Protein AF-A0A6B3H174-F1 (afdb_monomer_lite)

Foldseek 3Di:
DVVCVVVVNADFWKKKKKKFAPAAPPSVVLQVQLLVLLVVLVQWDPWDDWDADPRRRMTMIMIGGPDHNVCLLVSCVSSVVSQVVSCVVCVRIDMDMDISNVVVNVVVVVVVVVVVVCCVPVVVVVVVVCCVVPHD

pLDDT: mean 88.09, std 11.24, range [50.94, 96.88]

Sequence (136 aa):
EQILQDAGLAKPAGELVMVSATAPGDWKEAAGALADAVRDTGEVRDLAAPVPSEDGRDALITFAMRGDARTAPDRVQPVLDAVAAVAKDHRDVEIHQFGEASAGKWLGDLLADDFRRAEFTAVPLALGILLVAFGA

Structure (mmCIF, N/CA/C/O backbone):
data_AF-A0A6B3H174-F1
#
_entry.id   AF-A0A6B3H174-F1
#
loop_
_atom_site.group_PDB
_atom_site.id
_atom_site.type_symbol
_atom_site.label_atom_id
_atom_site.label_alt_id
_atom_site.label_comp_id
_atom_site.label_asym_id
_atom_site.label_entity_id
_atom_site.label_seq_id
_atom_site.pdbx_PDB_ins_code
_atom_site.Cartn_x
_atom_site.Cartn_y
_atom_site.Cartn_z
_atom_site.occupancy
_atom_site.B_iso_or_equiv
_atom_site.auth_seq_id
_atom_site.auth_comp_id
_atom_site.auth_asym_id
_atom_site.auth_atom_id
_atom_site.pdbx_PDB_model_num
ATOM 1 N N . GLU A 1 1 ? 28.478 -4.468 0.987 1.00 52.41 1 GLU A N 1
ATOM 2 C CA . GLU A 1 1 ? 27.121 -5.031 1.187 1.00 52.41 1 GLU A CA 1
ATOM 3 C C . GLU A 1 1 ? 26.891 -6.400 0.537 1.00 52.41 1 GLU A C 1
ATOM 5 O O . GLU A 1 1 ? 26.018 -7.114 1.006 1.00 52.41 1 GLU A O 1
ATOM 10 N N . GLN A 1 2 ? 27.692 -6.830 -0.451 1.00 54.00 2 GLN A N 1
ATOM 11 C CA . GLN A 1 2 ? 27.588 -8.180 -1.046 1.00 54.00 2 GLN A CA 1
ATOM 12 C C . GLN A 1 2 ? 27.744 -9.335 -0.033 1.00 54.00 2 GLN A C 1
ATOM 14 O O . GLN A 1 2 ? 27.051 -10.336 -0.142 1.00 54.00 2 GLN A O 1
ATOM 19 N N . ILE A 1 3 ? 28.557 -9.165 1.017 1.00 50.94 3 ILE A N 1
ATOM 20 C CA . ILE A 1 3 ? 28.820 -10.213 2.025 1.00 50.94 3 ILE A CA 1
ATOM 21 C C . ILE A 1 3 ? 27.567 -10.579 2.855 1.00 50.94 3 ILE A C 1
ATOM 23 O O . ILE A 1 3 ? 27.452 -11.710 3.315 1.00 50.94 3 ILE A O 1
ATOM 27 N N . LEU A 1 4 ? 26.597 -9.665 3.028 1.00 53.31 4 LEU A N 1
ATOM 28 C CA . LEU A 1 4 ? 25.328 -9.991 3.704 1.00 53.31 4 LEU A CA 1
ATOM 29 C C . LEU A 1 4 ? 24.331 -10.717 2.781 1.00 53.31 4 LEU A C 1
ATOM 31 O O . LEU A 1 4 ? 23.456 -11.428 3.274 1.00 53.31 4 LEU A O 1
ATOM 35 N N . GLN A 1 5 ? 24.455 -10.547 1.461 1.00 52.91 5 GLN A N 1
ATOM 36 C CA . GLN A 1 5 ? 23.544 -11.133 0.471 1.00 52.91 5 GLN A CA 1
ATOM 37 C C . GLN A 1 5 ? 23.818 -12.628 0.283 1.00 52.91 5 GLN A C 1
ATOM 39 O O . GLN A 1 5 ? 22.880 -13.422 0.316 1.00 52.91 5 GLN A O 1
ATOM 44 N N . ASP A 1 6 ? 25.094 -13.018 0.212 1.00 54.25 6 ASP A N 1
ATOM 45 C CA . ASP A 1 6 ? 25.513 -14.424 0.083 1.00 54.25 6 ASP A CA 1
ATOM 46 C C . ASP A 1 6 ? 25.175 -15.263 1.329 1.00 54.25 6 ASP A C 1
ATOM 48 O O . ASP A 1 6 ? 25.070 -16.486 1.260 1.00 54.25 6 ASP A O 1
ATOM 52 N N . ALA A 1 7 ? 24.952 -14.603 2.470 1.00 56.94 7 ALA A N 1
ATOM 53 C CA . ALA A 1 7 ? 24.530 -15.229 3.721 1.00 56.94 7 ALA A CA 1
ATOM 54 C C . ALA A 1 7 ? 22.998 -15.353 3.869 1.00 56.94 7 ALA A C 1
ATOM 56 O O . ALA A 1 7 ? 22.528 -15.842 4.895 1.00 56.94 7 ALA A O 1
ATOM 57 N N . GLY A 1 8 ? 22.206 -14.885 2.892 1.00 52.56 8 GLY A N 1
ATOM 58 C CA . GLY A 1 8 ? 20.739 -14.856 2.985 1.00 52.56 8 GLY A CA 1
ATOM 59 C C . GLY A 1 8 ? 20.194 -13.843 4.003 1.00 52.56 8 GLY A C 1
ATOM 60 O O . GLY A 1 8 ? 19.037 -13.936 4.404 1.00 52.56 8 GLY A O 1
ATOM 61 N N . LEU A 1 9 ? 21.013 -12.872 4.427 1.00 58.78 9 LEU A N 1
ATOM 62 C CA . LEU A 1 9 ? 20.685 -11.873 5.454 1.00 58.78 9 LEU A CA 1
ATOM 63 C C . LEU A 1 9 ? 20.234 -10.528 4.862 1.00 58.78 9 LEU A C 1
ATOM 65 O O . LEU A 1 9 ? 20.201 -9.517 5.569 1.00 58.78 9 LEU A O 1
ATOM 69 N N . ALA A 1 10 ? 19.907 -10.486 3.568 1.00 66.06 10 ALA A N 1
ATOM 70 C CA . ALA A 1 10 ? 19.371 -9.284 2.942 1.00 66.06 10 ALA A CA 1
ATOM 71 C C . ALA A 1 10 ? 18.048 -8.893 3.619 1.00 66.06 10 ALA A C 1
ATOM 73 O O . ALA A 1 10 ? 17.123 -9.704 3.729 1.00 66.06 10 ALA A O 1
ATOM 74 N N . LYS A 1 11 ? 17.968 -7.645 4.094 1.00 76.12 11 LYS A N 1
ATOM 75 C CA . LYS A 1 11 ? 16.726 -7.116 4.658 1.00 76.12 11 LYS A CA 1
ATOM 76 C C . LYS A 1 11 ? 15.672 -7.067 3.544 1.00 76.12 11 LYS A C 1
ATOM 78 O O . LYS A 1 11 ? 15.995 -6.596 2.454 1.00 76.12 11 LYS A O 1
ATOM 83 N N . PRO A 1 12 ? 14.458 -7.588 3.779 1.00 84.19 12 PRO A N 1
ATOM 84 C CA . PRO A 1 12 ? 13.381 -7.492 2.801 1.00 84.19 12 PRO A CA 1
ATOM 85 C C . PRO A 1 12 ? 12.944 -6.039 2.626 1.00 84.19 12 PRO A C 1
ATOM 87 O O . PRO A 1 12 ? 13.105 -5.241 3.550 1.00 84.19 12 PRO A O 1
ATOM 90 N N . ALA A 1 13 ? 12.336 -5.734 1.479 1.00 90.06 13 ALA A N 1
ATOM 91 C CA . ALA A 1 13 ? 11.742 -4.424 1.249 1.00 90.06 13 ALA A CA 1
ATOM 92 C C . ALA A 1 13 ? 10.522 -4.244 2.160 1.00 90.06 13 ALA A C 1
ATOM 94 O O . ALA A 1 13 ? 9.571 -5.030 2.080 1.00 90.06 13 ALA A O 1
ATOM 95 N N . GLY A 1 14 ? 10.583 -3.255 3.049 1.00 92.31 14 GLY A N 1
ATOM 96 C CA . GLY A 1 14 ? 9.509 -2.952 3.992 1.00 92.31 14 GLY A CA 1
ATOM 97 C C . GLY A 1 14 ? 8.402 -2.123 3.349 1.00 92.31 14 GLY A C 1
ATOM 98 O O . GLY A 1 14 ? 8.676 -1.170 2.620 1.00 92.31 14 GLY A O 1
ATOM 99 N N . GLU A 1 15 ? 7.160 -2.466 3.666 1.00 94.94 15 GLU A N 1
ATOM 100 C CA . GLU A 1 15 ? 5.952 -1.768 3.242 1.00 94.94 15 GLU A CA 1
ATOM 101 C C . GLU A 1 15 ? 5.077 -1.457 4.459 1.00 94.94 15 GLU A C 1
ATOM 103 O O . GLU A 1 15 ? 5.059 -2.173 5.468 1.00 94.94 15 GLU A O 1
ATOM 108 N N . LEU A 1 16 ? 4.345 -0.358 4.360 1.00 95.25 16 LEU A N 1
ATOM 109 C CA . LEU A 1 16 ? 3.413 0.098 5.368 1.00 95.25 16 LEU A CA 1
ATOM 110 C C . LEU A 1 16 ? 2.175 0.685 4.699 1.00 95.25 16 LEU A C 1
ATOM 112 O O . LEU A 1 16 ? 2.263 1.429 3.724 1.00 95.25 16 LEU A O 1
ATOM 116 N N . VAL A 1 17 ? 1.013 0.332 5.229 1.00 96.00 17 VAL A N 1
ATOM 117 C CA . VAL A 1 17 ? -0.274 0.842 4.777 1.00 96.00 17 VAL A CA 1
ATOM 118 C C . VAL A 1 17 ? -0.982 1.461 5.966 1.00 96.00 17 VAL A C 1
ATOM 120 O O . VAL A 1 17 ? -1.148 0.824 7.006 1.00 96.00 17 VAL A O 1
ATOM 123 N N . MET A 1 18 ? -1.376 2.716 5.810 1.00 96.06 18 MET A N 1
ATOM 124 C CA . MET A 1 18 ? -2.171 3.445 6.784 1.00 96.06 18 MET A CA 1
ATOM 125 C C . MET A 1 18 ? -3.629 3.445 6.342 1.00 96.06 18 MET A C 1
ATOM 127 O O . MET A 1 18 ? -3.918 3.723 5.178 1.00 96.06 18 MET A O 1
ATOM 131 N N . VAL A 1 19 ? -4.520 3.121 7.274 1.00 96.88 19 VAL A N 1
ATOM 132 C CA . VAL A 1 19 ? -5.973 3.176 7.102 1.00 96.88 19 VAL A CA 1
ATOM 133 C C . VAL A 1 19 ? -6.508 4.229 8.061 1.00 96.88 19 VAL A C 1
ATOM 135 O O . VAL A 1 19 ? -6.354 4.078 9.271 1.00 96.88 19 VAL A O 1
ATOM 138 N N . SER A 1 20 ? -7.126 5.273 7.524 1.00 95.62 20 SER A N 1
ATOM 139 C CA . SER A 1 20 ? -7.622 6.431 8.265 1.00 95.62 20 SER A CA 1
ATOM 140 C C . SER A 1 20 ? -9.139 6.513 8.168 1.00 95.62 20 SER A C 1
ATOM 142 O O . SER A 1 20 ? -9.704 6.484 7.077 1.00 95.62 20 SER A O 1
ATOM 144 N N . ALA A 1 21 ? -9.810 6.621 9.311 1.00 95.44 21 ALA A N 1
ATOM 145 C CA . ALA A 1 21 ? -11.261 6.700 9.397 1.00 95.44 21 ALA A CA 1
ATOM 146 C C . ALA A 1 21 ? -11.719 7.970 10.125 1.00 95.44 21 ALA A C 1
ATOM 148 O O . ALA A 1 21 ? -10.984 8.587 10.896 1.00 95.44 21 ALA A O 1
ATOM 149 N N . THR A 1 22 ? -12.976 8.362 9.911 1.00 93.38 22 THR A N 1
ATOM 150 C CA . THR A 1 22 ? -13.529 9.557 10.571 1.00 93.38 22 THR A CA 1
ATOM 151 C C . THR A 1 22 ? -13.769 9.321 12.065 1.00 93.38 22 THR A C 1
ATOM 153 O O . THR A 1 22 ? -13.498 10.208 12.881 1.00 93.38 22 THR A O 1
ATOM 156 N N . ALA A 1 23 ? -14.267 8.136 12.434 1.00 94.06 23 ALA A N 1
ATOM 157 C CA . ALA A 1 23 ? -14.553 7.761 13.814 1.00 94.06 23 ALA A CA 1
ATOM 158 C C . ALA A 1 23 ? -13.629 6.633 14.317 1.00 94.06 23 ALA A C 1
ATOM 160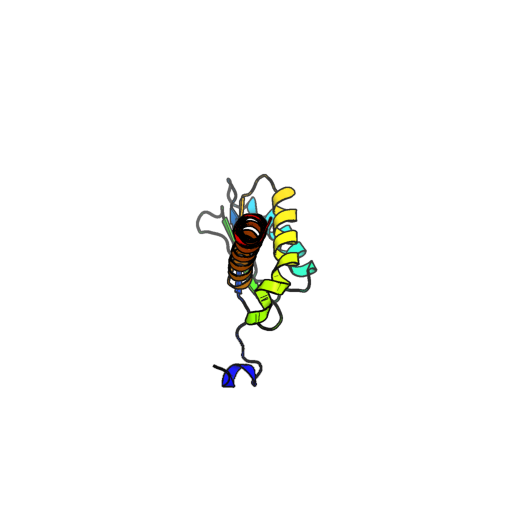 O O . ALA A 1 23 ? -13.163 5.801 13.532 1.00 94.06 23 ALA A O 1
ATOM 161 N N . PRO A 1 24 ? -13.326 6.601 15.633 1.00 95.50 24 PRO A N 1
ATOM 162 C CA . PRO A 1 24 ? -12.420 5.608 16.188 1.00 95.50 24 PRO A CA 1
ATOM 163 C C . PRO A 1 24 ? -12.907 4.172 15.978 1.00 95.50 24 PRO A C 1
ATOM 165 O O . PRO A 1 24 ? -14.005 3.808 16.393 1.00 95.50 24 PRO A O 1
ATOM 168 N N . GLY A 1 25 ? -12.044 3.331 15.411 1.00 92.56 25 GLY A N 1
ATOM 169 C CA . GLY A 1 25 ? -12.307 1.907 15.203 1.00 92.56 25 GLY A CA 1
ATOM 170 C C . GLY A 1 25 ? -13.044 1.541 13.914 1.00 92.56 25 GLY A C 1
ATOM 171 O O . GLY A 1 25 ? -13.092 0.349 13.612 1.00 92.56 25 GLY A O 1
ATOM 172 N N . ASP A 1 26 ? -13.530 2.509 13.136 1.00 94.75 26 ASP A N 1
ATOM 173 C CA . ASP A 1 26 ? -14.187 2.248 11.842 1.00 94.75 26 ASP A CA 1
ATOM 174 C C . ASP A 1 26 ? -13.200 1.689 10.797 1.00 94.75 26 ASP A C 1
ATOM 176 O O . ASP A 1 26 ? -13.577 0.948 9.897 1.00 94.75 26 ASP A O 1
ATOM 180 N N . TRP A 1 27 ? -11.895 1.914 10.985 1.00 95.81 27 TRP A N 1
ATOM 181 C CA . TRP A 1 27 ? -10.834 1.333 10.156 1.00 95.81 27 TRP A CA 1
ATOM 182 C C . TRP A 1 27 ? -10.719 -0.198 10.259 1.00 95.81 27 TRP A C 1
ATOM 184 O O . TRP A 1 27 ? -10.056 -0.809 9.425 1.00 95.81 27 TRP A O 1
ATOM 194 N N . LYS A 1 28 ? -11.300 -0.845 11.283 1.00 95.88 28 LYS A N 1
ATOM 195 C CA . LYS A 1 28 ? -11.037 -2.265 11.598 1.00 95.88 28 LYS A CA 1
ATOM 196 C C . LYS A 1 28 ? -11.459 -3.224 10.496 1.00 95.88 28 LYS A C 1
ATOM 198 O O . LYS A 1 28 ? -10.745 -4.191 10.240 1.00 95.88 28 LYS A O 1
ATOM 203 N N . GLU A 1 29 ? -12.608 -2.974 9.878 1.00 95.44 29 GLU A N 1
ATOM 204 C CA . GLU A 1 29 ? -13.118 -3.819 8.798 1.00 95.44 29 GLU A CA 1
ATOM 205 C C . GLU A 1 29 ? -12.205 -3.722 7.573 1.00 95.44 29 GLU A C 1
ATOM 207 O O . GLU A 1 29 ? -11.681 -4.738 7.114 1.00 95.44 29 GLU A O 1
ATOM 212 N N . ALA A 1 30 ? -11.912 -2.494 7.135 1.00 95.06 30 ALA A N 1
ATOM 213 C CA . ALA A 1 30 ? -11.001 -2.235 6.027 1.00 95.06 30 ALA A CA 1
ATOM 214 C C . ALA A 1 30 ? -9.587 -2.774 6.298 1.00 95.06 30 ALA A C 1
ATOM 216 O O . ALA A 1 30 ? -8.973 -3.358 5.413 1.00 95.06 30 AL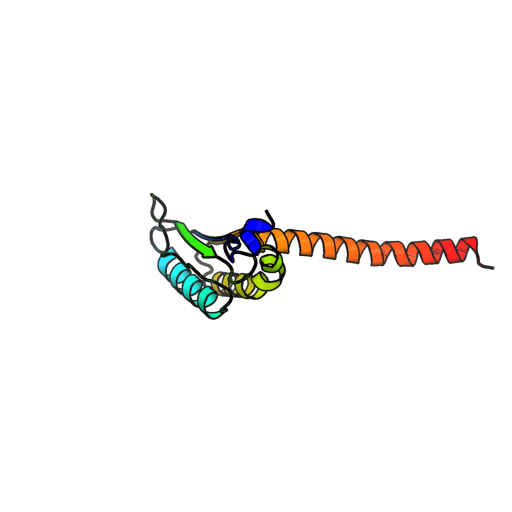A A O 1
ATOM 217 N N . ALA A 1 31 ? -9.072 -2.647 7.524 1.00 95.12 31 ALA A N 1
ATOM 218 C CA . ALA A 1 31 ? -7.772 -3.194 7.908 1.00 95.12 31 ALA A CA 1
ATOM 219 C C . ALA A 1 31 ? -7.737 -4.730 7.879 1.00 95.12 31 ALA A C 1
ATOM 221 O O . ALA A 1 31 ? -6.717 -5.308 7.505 1.00 95.12 31 ALA A O 1
ATOM 222 N N . GLY A 1 32 ? -8.836 -5.392 8.252 1.00 95.56 32 GLY A N 1
ATOM 223 C CA . GLY A 1 32 ? -8.982 -6.842 8.122 1.00 95.56 32 GLY A CA 1
ATOM 224 C C . GLY A 1 32 ? -8.981 -7.278 6.658 1.00 95.56 32 GLY A C 1
ATOM 225 O O . GLY A 1 32 ? -8.157 -8.102 6.265 1.00 95.56 32 GLY A O 1
ATOM 226 N N . ALA A 1 33 ? -9.829 -6.649 5.840 1.00 95.81 33 ALA A N 1
ATOM 227 C CA . ALA A 1 33 ? -9.903 -6.909 4.403 1.00 95.81 33 ALA A CA 1
ATOM 228 C C . ALA A 1 33 ? -8.558 -6.661 3.702 1.00 95.81 33 ALA A C 1
ATOM 230 O O . ALA A 1 33 ? -8.116 -7.468 2.887 1.00 95.81 33 ALA A O 1
ATOM 231 N N . LEU A 1 34 ? -7.867 -5.582 4.069 1.00 95.88 34 LEU A N 1
ATOM 232 C CA . LEU A 1 34 ? -6.535 -5.242 3.580 1.00 95.88 34 LEU A CA 1
ATOM 233 C C . LEU A 1 34 ? -5.498 -6.308 3.949 1.00 95.88 34 LEU A C 1
ATOM 235 O O . LEU A 1 34 ? -4.728 -6.737 3.093 1.00 95.88 34 LEU A O 1
ATOM 239 N N . ALA A 1 35 ? -5.478 -6.747 5.209 1.00 95.50 35 ALA A N 1
ATOM 240 C CA . ALA A 1 35 ? -4.554 -7.776 5.673 1.00 95.50 35 ALA A CA 1
ATOM 241 C C . ALA A 1 35 ? -4.758 -9.106 4.931 1.00 95.50 35 ALA A C 1
ATOM 243 O O . ALA A 1 35 ? -3.777 -9.770 4.588 1.00 95.50 35 ALA A O 1
ATOM 244 N N . ASP A 1 36 ? -6.008 -9.482 4.665 1.00 96.31 36 ASP A N 1
ATOM 245 C CA . ASP A 1 36 ? -6.340 -10.703 3.934 1.00 96.31 36 ASP A CA 1
ATOM 246 C C . ASP A 1 36 ? -5.993 -10.577 2.447 1.00 96.31 36 ASP A C 1
ATOM 248 O O . ASP A 1 36 ? -5.228 -11.392 1.934 1.00 96.31 36 ASP A O 1
ATOM 252 N N . ALA A 1 37 ? -6.419 -9.498 1.786 1.00 96.12 37 ALA A N 1
ATOM 253 C CA . ALA A 1 37 ? -6.139 -9.260 0.371 1.00 96.12 37 ALA A CA 1
ATOM 254 C C . ALA A 1 37 ? -4.633 -9.209 0.075 1.00 96.12 37 ALA A C 1
ATOM 256 O O . ALA A 1 37 ? -4.158 -9.806 -0.891 1.00 96.12 37 ALA A O 1
ATOM 257 N N . VAL A 1 38 ? -3.856 -8.533 0.927 1.00 95.50 38 VAL A N 1
ATOM 258 C CA . VAL A 1 38 ? -2.399 -8.449 0.779 1.00 95.50 38 VAL A CA 1
ATOM 259 C C . VAL A 1 38 ? -1.743 -9.809 1.039 1.00 95.50 38 VAL A C 1
ATOM 261 O O . VAL A 1 38 ? -0.820 -10.182 0.312 1.00 95.50 38 VAL A O 1
ATOM 264 N N . ARG A 1 39 ? -2.227 -10.593 2.011 1.00 95.00 39 ARG A N 1
ATOM 265 C CA . ARG A 1 39 ? -1.731 -11.957 2.268 1.00 95.00 39 ARG A CA 1
ATOM 266 C C . ARG A 1 39 ? -2.006 -12.896 1.091 1.00 95.00 39 ARG A C 1
ATOM 268 O O . ARG A 1 39 ? -1.122 -13.675 0.729 1.00 95.00 39 ARG A O 1
ATOM 275 N N . ASP A 1 40 ? -3.178 -12.786 0.477 1.00 96.56 40 ASP A N 1
ATOM 276 C CA . ASP A 1 40 ? -3.623 -13.636 -0.632 1.00 96.56 40 ASP A CA 1
ATOM 277 C C . ASP A 1 40 ? -2.813 -13.430 -1.918 1.00 96.56 40 ASP A C 1
ATOM 279 O O . ASP A 1 40 ? -2.749 -14.329 -2.757 1.00 96.56 40 ASP A O 1
ATOM 283 N N . THR A 1 41 ? -2.108 -12.301 -2.051 1.00 95.56 41 THR A N 1
ATOM 284 C CA . THR A 1 41 ? -1.149 -12.099 -3.152 1.00 95.56 41 THR A CA 1
ATOM 285 C C . THR A 1 41 ? 0.001 -13.107 -3.133 1.00 95.56 41 THR A C 1
ATOM 287 O O . THR A 1 41 ? 0.634 -13.334 -4.160 1.00 95.56 41 THR A O 1
ATOM 290 N N . GLY A 1 42 ? 0.319 -13.684 -1.968 1.00 95.00 42 GLY A N 1
ATOM 291 C CA . GLY A 1 42 ? 1.467 -14.572 -1.793 1.00 95.00 42 GLY A CA 1
ATOM 292 C C . GLY A 1 42 ? 2.831 -13.877 -1.883 1.00 95.00 42 GLY A C 1
ATOM 293 O O . GLY A 1 42 ? 3.849 -14.549 -1.727 1.00 95.00 42 GLY A O 1
ATOM 294 N N . GLU A 1 43 ? 2.878 -12.554 -2.077 1.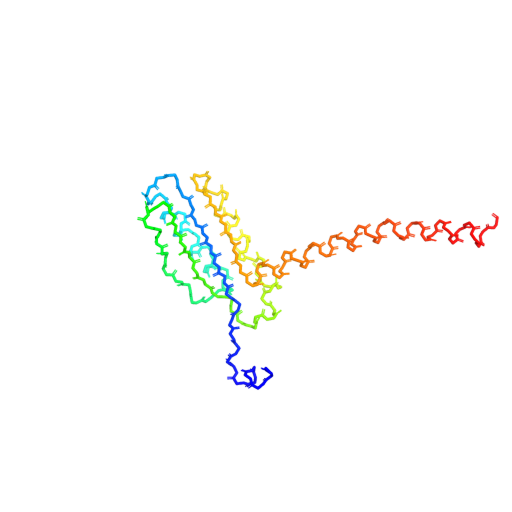00 93.50 43 GLU A N 1
ATOM 295 C CA . GLU A 1 43 ? 4.111 -11.773 -2.257 1.00 93.50 43 GLU A CA 1
ATOM 296 C C . GLU A 1 43 ? 4.644 -11.161 -0.955 1.00 93.50 43 GLU A C 1
ATOM 298 O O . GLU A 1 43 ? 5.767 -10.655 -0.925 1.00 93.50 43 GLU A O 1
ATOM 303 N N . VAL A 1 44 ? 3.890 -11.246 0.146 1.00 94.88 44 VAL A N 1
ATOM 304 C CA . VAL A 1 44 ? 4.243 -10.623 1.433 1.00 94.88 44 VAL A CA 1
ATOM 305 C C . VAL A 1 44 ? 4.641 -11.627 2.518 1.00 94.88 44 VAL A C 1
ATOM 307 O O . VAL A 1 44 ? 4.350 -12.827 2.461 1.00 94.88 44 VAL A O 1
ATOM 310 N N . ARG A 1 45 ? 5.338 -11.129 3.536 1.00 94.19 45 ARG A N 1
ATOM 311 C CA . ARG A 1 45 ? 5.691 -11.830 4.773 1.00 94.19 45 ARG A CA 1
ATOM 312 C C . ARG A 1 45 ? 5.711 -10.857 5.946 1.00 94.19 45 ARG A C 1
ATOM 314 O O . ARG A 1 45 ? 5.673 -9.647 5.747 1.00 94.19 45 ARG A O 1
ATOM 321 N N . ASP A 1 46 ? 5.798 -11.409 7.155 1.00 93.44 46 ASP A N 1
ATOM 322 C CA . ASP A 1 46 ? 5.929 -10.639 8.398 1.00 93.44 46 ASP A CA 1
ATOM 323 C C . ASP A 1 46 ? 4.829 -9.574 8.565 1.00 93.44 46 ASP A C 1
ATOM 325 O O . ASP A 1 46 ? 5.075 -8.484 9.070 1.00 93.44 46 ASP A O 1
ATOM 329 N N . LEU A 1 47 ? 3.612 -9.899 8.113 1.00 94.88 47 LEU A N 1
ATOM 330 C CA . LEU A 1 47 ? 2.444 -9.033 8.233 1.00 94.88 47 LEU A CA 1
ATOM 331 C C . LEU A 1 47 ? 2.084 -8.864 9.713 1.00 94.88 47 LEU A C 1
ATOM 333 O O . LEU A 1 47 ? 1.672 -9.822 10.375 1.00 94.88 47 LEU A O 1
ATOM 337 N N . ALA A 1 48 ? 2.261 -7.650 10.222 1.00 92.81 48 ALA A N 1
ATOM 338 C CA . ALA A 1 48 ? 1.974 -7.303 11.601 1.00 92.81 48 ALA A CA 1
ATOM 339 C C . ALA A 1 48 ? 0.476 -7.062 11.823 1.00 92.81 48 ALA A C 1
ATOM 341 O O . ALA A 1 48 ? -0.265 -6.690 10.910 1.00 92.81 48 ALA A O 1
ATOM 342 N N . ALA A 1 49 ? 0.034 -7.247 13.068 1.00 91.62 49 ALA A N 1
ATOM 343 C CA . ALA A 1 49 ? -1.299 -6.823 13.475 1.00 91.62 49 ALA A CA 1
ATOM 344 C C . ALA A 1 49 ? -1.429 -5.289 13.348 1.00 91.62 49 ALA A C 1
ATOM 346 O O . ALA A 1 49 ? -0.450 -4.590 13.626 1.00 91.62 49 ALA A O 1
ATOM 347 N N . PRO A 1 50 ? -2.612 -4.761 12.979 1.00 93.94 50 PRO A N 1
ATOM 348 C CA . PRO A 1 50 ? -2.824 -3.321 12.883 1.00 93.94 50 PRO A CA 1
ATOM 349 C C . PRO A 1 50 ? -2.509 -2.614 14.204 1.00 93.94 50 PRO A C 1
ATOM 351 O O . PRO A 1 50 ? -3.011 -3.001 15.263 1.00 93.94 50 PRO A O 1
ATOM 354 N N . VAL A 1 51 ? -1.690 -1.567 14.135 1.00 95.75 51 VAL A N 1
ATOM 355 C CA . VAL A 1 51 ? -1.337 -0.725 15.280 1.00 95.75 51 VAL A CA 1
ATOM 356 C C . VAL A 1 51 ? -2.206 0.533 15.242 1.00 95.75 51 VAL A C 1
ATOM 358 O O . VAL A 1 51 ? -2.050 1.322 14.311 1.00 95.75 51 VAL A O 1
ATOM 361 N N . PRO A 1 52 ? -3.120 0.735 16.208 1.00 96.06 52 PRO A N 1
ATOM 362 C CA . PRO A 1 52 ? -3.982 1.912 16.229 1.00 96.06 52 PRO A CA 1
ATOM 363 C C . PRO A 1 52 ? -3.213 3.185 16.599 1.00 96.06 52 PRO A C 1
ATOM 365 O O . PRO A 1 52 ? -2.266 3.139 17.389 1.00 96.06 52 PRO A O 1
ATOM 368 N N . SER A 1 53 ? -3.667 4.326 16.084 1.00 95.25 53 SER A N 1
ATOM 369 C CA . SER A 1 53 ? -3.269 5.649 16.568 1.00 95.25 53 SER A CA 1
ATOM 370 C C . SER A 1 53 ? -3.761 5.905 17.996 1.00 95.25 53 SER A C 1
ATOM 372 O O . SER A 1 53 ? -4.662 5.233 18.504 1.00 95.25 53 SER A O 1
ATOM 374 N N . GLU A 1 54 ? -3.193 6.924 18.645 1.00 94.94 54 GLU A N 1
ATOM 375 C CA . GLU A 1 54 ? -3.582 7.337 20.001 1.00 94.94 54 GLU A CA 1
ATOM 376 C C . GLU A 1 54 ? -5.061 7.750 20.094 1.00 94.94 54 GLU A C 1
ATOM 378 O O . GLU A 1 54 ? -5.730 7.454 21.082 1.00 94.94 54 GLU A O 1
ATOM 383 N N . ASP A 1 55 ? -5.593 8.383 19.048 1.00 91.88 55 ASP A N 1
ATOM 384 C CA . ASP A 1 55 ? -7.001 8.781 18.962 1.00 91.88 55 ASP A CA 1
ATOM 385 C C . ASP A 1 55 ? -7.921 7.678 18.401 1.00 91.88 55 ASP A C 1
ATOM 387 O O . ASP A 1 55 ? -9.138 7.858 18.325 1.00 91.88 55 ASP A O 1
ATOM 391 N N . GLY A 1 56 ? -7.347 6.531 18.024 1.00 95.06 56 GLY A N 1
ATOM 392 C CA . GLY A 1 56 ? -8.041 5.344 17.539 1.00 95.06 56 GLY A CA 1
ATOM 393 C C . GLY A 1 56 ? -8.675 5.472 16.155 1.00 95.06 56 GLY A C 1
ATOM 394 O O . GLY A 1 56 ? -9.391 4.550 15.754 1.00 95.06 56 GLY A O 1
ATOM 395 N N . ARG A 1 57 ? -8.454 6.581 15.441 1.00 95.25 57 ARG A N 1
ATOM 396 C CA . ARG A 1 57 ? -9.027 6.845 14.110 1.00 95.25 57 ARG A CA 1
ATOM 397 C C . ARG A 1 57 ? -8.202 6.277 12.967 1.00 95.25 57 ARG A C 1
ATOM 399 O O . ARG A 1 57 ? -8.768 5.985 11.918 1.00 95.25 57 ARG A O 1
ATOM 406 N N . ASP A 1 58 ? -6.920 6.041 13.199 1.00 95.50 58 ASP A N 1
ATOM 407 C CA . ASP A 1 58 ? -6.020 5.470 12.212 1.00 95.50 58 ASP A CA 1
ATOM 408 C C . ASP A 1 58 ? -5.501 4.112 12.677 1.00 95.50 58 ASP A C 1
ATOM 410 O O . ASP A 1 58 ? -5.402 3.827 13.876 1.00 95.50 58 ASP A O 1
ATOM 414 N N . ALA A 1 59 ? -5.111 3.286 11.717 1.00 96.56 59 ALA A N 1
ATOM 415 C CA . ALA A 1 59 ? -4.310 2.107 11.968 1.00 96.56 59 ALA A CA 1
ATOM 416 C C . ALA A 1 59 ? -3.190 1.967 10.948 1.00 96.56 59 ALA A C 1
ATOM 418 O O . ALA A 1 59 ? -3.376 2.173 9.748 1.00 96.56 59 ALA A O 1
ATOM 419 N N . LEU A 1 60 ? -2.028 1.562 11.447 1.00 96.12 60 LEU A N 1
ATOM 420 C CA . LEU A 1 60 ? -0.862 1.249 10.645 1.00 96.12 60 LEU A CA 1
ATOM 421 C C . LEU A 1 60 ? -0.701 -0.265 10.535 1.00 96.12 60 LEU A C 1
ATOM 423 O O . LEU A 1 60 ? -0.605 -0.966 11.544 1.00 96.12 60 LEU A O 1
ATOM 427 N N . ILE A 1 61 ? -0.625 -0.760 9.306 1.00 96.50 61 ILE A N 1
ATOM 428 C CA . ILE A 1 61 ? -0.311 -2.150 8.988 1.00 96.50 61 ILE A CA 1
ATOM 429 C C . ILE A 1 61 ? 1.063 -2.177 8.338 1.00 96.50 61 ILE A C 1
ATOM 431 O O . ILE A 1 61 ? 1.319 -1.429 7.399 1.00 96.50 61 ILE A O 1
ATOM 435 N N . THR A 1 62 ? 1.950 -3.039 8.822 1.00 95.69 62 THR A N 1
ATOM 436 C CA . THR A 1 62 ? 3.298 -3.194 8.269 1.00 95.69 62 THR A CA 1
ATOM 437 C C . THR A 1 62 ? 3.513 -4.618 7.788 1.00 95.69 62 THR A C 1
ATOM 439 O O . THR A 1 62 ? 3.013 -5.578 8.376 1.00 95.69 62 THR A O 1
ATOM 442 N N . PHE A 1 63 ? 4.242 -4.756 6.689 1.00 95.50 63 PHE A N 1
ATOM 443 C CA . PHE A 1 63 ? 4.639 -6.041 6.130 1.00 95.50 63 PHE A CA 1
ATOM 444 C C . PHE A 1 63 ? 5.922 -5.879 5.324 1.00 95.50 63 PHE A C 1
ATOM 446 O O . PHE A 1 63 ? 6.415 -4.774 5.108 1.00 95.50 63 PHE A O 1
ATOM 453 N N . ALA A 1 64 ? 6.489 -6.992 4.883 1.00 94.62 64 ALA A N 1
ATOM 454 C CA . ALA A 1 64 ? 7.655 -6.981 4.022 1.00 94.62 64 ALA A CA 1
ATOM 455 C C . ALA A 1 64 ? 7.394 -7.794 2.757 1.00 94.62 64 ALA A C 1
ATOM 457 O O . ALA A 1 64 ? 6.706 -8.816 2.790 1.00 94.62 64 ALA A O 1
ATOM 458 N N . MET A 1 65 ? 7.989 -7.381 1.643 1.00 94.62 65 MET A N 1
ATOM 459 C CA . MET A 1 65 ? 7.978 -8.177 0.421 1.00 94.62 65 MET A CA 1
ATOM 460 C C . MET A 1 65 ? 8.831 -9.438 0.621 1.00 94.62 65 MET A C 1
ATOM 462 O O . MET A 1 65 ? 9.931 -9.408 1.187 1.00 94.62 65 MET A O 1
ATOM 466 N N . ARG A 1 66 ? 8.336 -10.583 0.154 1.00 92.00 66 ARG A N 1
ATOM 467 C CA . ARG A 1 66 ? 9.123 -11.822 0.056 1.00 92.00 66 ARG A CA 1
ATOM 468 C C . ARG A 1 66 ? 10.255 -11.618 -0.944 1.00 92.00 66 ARG A C 1
ATOM 470 O O . ARG A 1 66 ? 10.127 -10.781 -1.824 1.00 92.00 66 ARG A O 1
ATOM 477 N N . GLY A 1 67 ? 11.322 -12.411 -0.875 1.00 89.25 67 GLY A N 1
ATOM 478 C CA . GLY A 1 67 ? 12.415 -12.369 -1.859 1.00 89.25 67 GLY A CA 1
ATOM 479 C C . GLY A 1 67 ? 13.383 -11.190 -1.691 1.00 89.25 67 GLY A C 1
ATOM 480 O O . GLY A 1 67 ? 13.445 -10.570 -0.630 1.00 89.25 67 GLY A O 1
ATOM 481 N N . ASP A 1 68 ? 14.175 -10.919 -2.733 1.00 87.38 68 ASP A N 1
ATOM 482 C CA . ASP A 1 68 ? 15.208 -9.873 -2.729 1.00 87.38 68 ASP A CA 1
ATOM 483 C C . ASP A 1 68 ? 14.581 -8.476 -2.848 1.00 87.38 68 ASP A C 1
ATOM 485 O O . ASP A 1 68 ? 13.793 -8.222 -3.767 1.00 87.38 68 ASP A O 1
ATOM 489 N N . ALA A 1 69 ? 14.974 -7.568 -1.950 1.00 85.69 69 ALA A N 1
ATOM 490 C CA . ALA A 1 69 ? 14.504 -6.187 -1.905 1.00 85.69 69 ALA A CA 1
ATOM 491 C C . ALA A 1 69 ? 14.749 -5.411 -3.212 1.00 85.69 69 ALA A C 1
ATOM 493 O O . ALA A 1 69 ? 13.915 -4.603 -3.606 1.00 85.69 69 ALA A O 1
ATOM 494 N N . ARG A 1 70 ? 15.834 -5.698 -3.942 1.00 84.62 70 ARG A N 1
ATOM 495 C CA . ARG A 1 70 ? 16.162 -5.026 -5.214 1.00 84.62 70 ARG A CA 1
ATOM 496 C C . ARG A 1 70 ? 15.162 -5.324 -6.326 1.00 84.62 70 ARG A C 1
ATOM 498 O O . ARG A 1 70 ? 14.996 -4.511 -7.221 1.00 84.62 70 ARG A O 1
ATOM 505 N N . THR A 1 71 ? 14.517 -6.486 -6.257 1.00 88.25 71 THR A N 1
ATOM 506 C CA . THR A 1 71 ? 13.486 -6.932 -7.216 1.00 88.25 71 THR A CA 1
ATOM 507 C C . THR A 1 71 ? 12.072 -6.718 -6.685 1.00 88.25 71 THR A C 1
ATOM 509 O O . THR A 1 71 ? 11.097 -7.128 -7.308 1.00 88.25 71 THR A O 1
ATOM 512 N N . ALA A 1 72 ? 11.935 -6.146 -5.487 1.00 90.69 72 ALA A N 1
ATOM 513 C CA . ALA A 1 72 ? 10.634 -5.911 -4.886 1.00 90.69 72 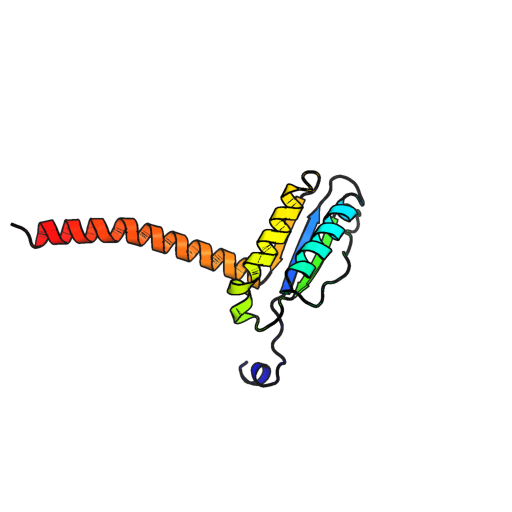ALA A CA 1
ATOM 514 C C . ALA A 1 72 ? 9.775 -4.916 -5.694 1.00 90.69 72 ALA A C 1
ATOM 516 O O . ALA A 1 72 ? 8.589 -5.209 -5.850 1.00 90.69 72 ALA A O 1
ATOM 517 N N . PRO A 1 73 ? 10.320 -3.823 -6.278 1.00 90.75 73 PRO A N 1
ATOM 518 C CA . PRO A 1 73 ? 9.549 -2.935 -7.156 1.00 90.75 73 PRO A CA 1
ATOM 519 C C . PRO A 1 73 ? 8.872 -3.647 -8.335 1.00 90.75 73 PRO A C 1
ATOM 521 O O . PRO A 1 73 ? 7.749 -3.308 -8.696 1.00 90.75 73 PRO A O 1
ATOM 524 N N . ASP A 1 74 ? 9.504 -4.684 -8.886 1.00 89.69 74 ASP A N 1
ATOM 525 C CA . ASP A 1 74 ? 8.957 -5.443 -10.019 1.00 89.69 74 ASP A CA 1
ATOM 526 C C . ASP A 1 74 ? 7.802 -6.371 -9.605 1.00 89.69 74 ASP A C 1
ATOM 528 O O . ASP A 1 74 ? 6.994 -6.786 -10.433 1.00 89.69 74 ASP A O 1
ATOM 532 N N . ARG A 1 75 ? 7.716 -6.708 -8.311 1.00 92.06 75 ARG A N 1
ATOM 533 C CA . ARG A 1 75 ? 6.763 -7.682 -7.752 1.00 92.06 75 ARG A CA 1
ATOM 534 C C . ARG A 1 75 ? 5.710 -7.073 -6.839 1.00 92.06 75 ARG A C 1
ATOM 536 O O . ARG A 1 75 ? 4.819 -7.783 -6.397 1.00 92.06 75 ARG A O 1
ATOM 543 N N . VAL A 1 76 ? 5.787 -5.778 -6.540 1.00 94.44 76 VAL A N 1
ATOM 544 C CA . VAL A 1 76 ? 4.830 -5.106 -5.644 1.00 94.44 76 VAL A CA 1
ATOM 545 C C . VAL A 1 76 ? 3.494 -4.794 -6.326 1.00 94.44 76 VAL A C 1
ATOM 547 O O . VAL A 1 76 ? 2.520 -4.497 -5.643 1.00 94.44 76 VAL A O 1
ATOM 550 N N . GLN A 1 77 ? 3.403 -4.889 -7.659 1.00 93.25 77 GLN A N 1
ATOM 551 C CA . GLN A 1 77 ? 2.175 -4.562 -8.398 1.00 93.25 77 GLN A CA 1
ATOM 552 C C . GLN A 1 77 ? 0.930 -5.335 -7.912 1.00 93.25 77 GLN A C 1
ATOM 554 O O . GLN A 1 77 ? -0.070 -4.673 -7.647 1.00 93.25 77 GLN A O 1
ATOM 559 N N . PRO A 1 78 ? 0.956 -6.668 -7.700 1.00 95.75 78 PRO A N 1
ATOM 560 C CA . PRO A 1 78 ? -0.208 -7.390 -7.179 1.00 95.75 78 PRO A CA 1
ATOM 561 C C . PRO A 1 78 ? -0.645 -6.905 -5.792 1.00 95.75 78 PRO A C 1
ATOM 563 O O . PRO A 1 78 ? -1.833 -6.907 -5.483 1.00 95.75 78 PRO A O 1
ATOM 566 N N . VAL A 1 79 ? 0.307 -6.458 -4.965 1.00 95.25 79 VAL A N 1
ATOM 567 C CA . VAL A 1 79 ? 0.017 -5.872 -3.651 1.00 95.25 79 VAL A CA 1
ATOM 568 C C . VAL A 1 79 ? -0.667 -4.519 -3.818 1.00 95.25 79 VAL A C 1
ATOM 570 O O . VAL A 1 79 ? -1.724 -4.316 -3.234 1.00 95.25 79 VAL A O 1
ATOM 573 N N . LEU A 1 80 ? -0.131 -3.626 -4.657 1.00 94.19 80 LEU A N 1
ATOM 574 C CA . LEU A 1 80 ? -0.756 -2.329 -4.952 1.00 94.19 80 LEU A CA 1
ATOM 575 C C . LEU A 1 80 ? -2.183 -2.495 -5.494 1.00 94.19 80 LEU A C 1
ATOM 577 O O . LEU A 1 80 ? -3.084 -1.756 -5.099 1.00 94.19 80 LEU A O 1
ATOM 581 N N . ASP A 1 81 ? -2.399 -3.485 -6.360 1.00 95.12 81 ASP A N 1
ATOM 582 C CA . ASP A 1 81 ? -3.712 -3.783 -6.932 1.00 95.12 81 ASP A CA 1
ATOM 583 C C . ASP A 1 81 ? -4.695 -4.281 -5.864 1.00 95.12 81 ASP A C 1
ATOM 585 O O . ASP A 1 81 ? -5.850 -3.850 -5.846 1.00 95.12 81 ASP A O 1
ATOM 589 N N . ALA A 1 82 ? -4.237 -5.135 -4.941 1.00 95.69 82 ALA A N 1
ATOM 590 C CA . ALA A 1 82 ? -5.030 -5.601 -3.806 1.00 95.69 82 ALA A CA 1
ATOM 591 C C . ALA A 1 82 ? -5.412 -4.445 -2.866 1.00 95.69 82 ALA A C 1
ATOM 593 O O . ALA A 1 82 ? -6.581 -4.305 -2.505 1.00 95.69 82 ALA A O 1
ATOM 594 N N . VAL A 1 83 ? -4.460 -3.565 -2.531 1.00 94.94 83 VAL A N 1
ATOM 595 C CA . VAL A 1 83 ? -4.725 -2.359 -1.727 1.00 94.94 83 VAL A CA 1
ATOM 596 C C . VAL A 1 83 ? -5.742 -1.454 -2.431 1.00 94.94 83 VAL A C 1
ATOM 598 O O . VAL A 1 83 ? -6.696 -0.987 -1.810 1.00 94.94 83 VAL A O 1
ATOM 601 N N . ALA A 1 84 ? -5.588 -1.240 -3.740 1.00 93.50 84 ALA A N 1
ATOM 602 C CA . ALA A 1 84 ? -6.504 -0.422 -4.528 1.00 93.50 84 ALA A CA 1
ATOM 603 C C . ALA A 1 84 ? -7.907 -1.038 -4.653 1.00 93.50 84 ALA A C 1
ATOM 605 O O . ALA A 1 84 ? -8.884 -0.295 -4.754 1.00 93.50 84 ALA A O 1
ATOM 606 N N . ALA A 1 85 ? -8.027 -2.367 -4.671 1.00 94.69 85 ALA A N 1
ATOM 607 C CA . ALA A 1 85 ? -9.316 -3.053 -4.643 1.00 94.69 85 ALA A CA 1
ATOM 608 C C . ALA A 1 85 ? -10.033 -2.809 -3.308 1.00 94.69 85 ALA A C 1
ATOM 610 O O . ALA A 1 85 ? -11.164 -2.330 -3.306 1.00 94.69 85 ALA A O 1
ATOM 611 N N . VAL A 1 86 ? -9.337 -2.996 -2.184 1.00 95.38 86 VAL A N 1
ATOM 612 C CA . VAL A 1 86 ? -9.895 -2.733 -0.847 1.00 95.38 86 VAL A CA 1
ATOM 613 C C . VAL A 1 86 ? -10.293 -1.262 -0.693 1.00 95.38 86 VAL A C 1
ATOM 615 O O . VAL A 1 86 ? -11.386 -0.969 -0.223 1.00 95.38 86 VAL A O 1
ATOM 618 N N . ALA A 1 87 ? -9.477 -0.321 -1.173 1.00 92.00 87 ALA A N 1
ATOM 619 C CA . ALA A 1 87 ? -9.815 1.106 -1.147 1.00 92.00 87 ALA A CA 1
ATOM 620 C C . ALA A 1 87 ? -11.056 1.462 -1.993 1.00 92.00 87 ALA A C 1
ATOM 622 O O . ALA A 1 87 ? -11.741 2.450 -1.725 1.00 92.00 87 ALA A O 1
ATOM 623 N N . LYS A 1 88 ? -11.361 0.684 -3.041 1.00 92.62 88 LYS A N 1
ATOM 624 C CA . LYS A 1 88 ? -12.584 0.875 -3.838 1.00 92.62 88 LYS A CA 1
ATOM 625 C C . LYS A 1 88 ? -13.823 0.360 -3.118 1.00 92.62 88 LYS A C 1
ATOM 627 O O . LYS A 1 88 ? -14.874 0.982 -3.274 1.00 92.62 88 LYS A O 1
ATOM 632 N N . ASP A 1 89 ? -13.682 -0.721 -2.360 1.00 94.19 89 ASP A N 1
ATOM 633 C CA . ASP A 1 89 ? -14.777 -1.362 -1.630 1.00 94.19 89 ASP A CA 1
ATOM 634 C C . ASP A 1 89 ? -15.070 -0.656 -0.292 1.00 94.19 89 ASP A C 1
ATOM 636 O O . ASP A 1 89 ? -16.222 -0.606 0.133 1.00 94.19 89 ASP A O 1
ATOM 640 N N . HIS A 1 90 ? -14.065 -0.008 0.308 1.00 92.38 90 HIS A N 1
ATOM 641 C CA . HIS A 1 90 ? -14.171 0.755 1.556 1.00 92.38 90 HIS A CA 1
ATOM 642 C C . HIS A 1 90 ? -13.992 2.261 1.315 1.00 92.38 90 HIS A C 1
ATOM 644 O O . HIS A 1 90 ? -12.933 2.839 1.551 1.00 92.38 90 HIS A O 1
ATOM 650 N N . ARG A 1 91 ? -15.042 2.912 0.797 1.00 92.12 91 ARG A N 1
ATOM 651 C CA . ARG A 1 91 ? -15.039 4.355 0.450 1.00 92.12 91 ARG A CA 1
ATOM 652 C C . ARG A 1 91 ? -15.232 5.288 1.648 1.00 92.12 91 ARG A C 1
ATOM 654 O O . ARG A 1 91 ? -15.211 6.505 1.481 1.00 92.12 91 ARG A O 1
ATOM 661 N N . ASP A 1 92 ? -15.478 4.714 2.812 1.00 91.00 92 ASP A N 1
ATOM 662 C CA . ASP A 1 92 ? -15.659 5.350 4.113 1.00 91.00 92 ASP A CA 1
ATOM 663 C C . ASP A 1 92 ? -14.334 5.605 4.853 1.00 91.00 92 ASP A C 1
ATOM 665 O O . ASP A 1 92 ? -14.313 6.364 5.825 1.00 91.00 92 ASP A O 1
ATOM 669 N N . VAL A 1 93 ? -13.231 5.030 4.361 1.00 94.56 93 VAL A N 1
ATOM 670 C CA . VAL A 1 93 ? -11.880 5.207 4.902 1.00 94.56 93 VAL A CA 1
ATOM 671 C C . VAL A 1 93 ? -10.902 5.671 3.825 1.00 94.56 93 VAL A C 1
ATOM 673 O O . VAL A 1 93 ? -11.087 5.437 2.631 1.00 94.56 93 VAL A O 1
ATOM 676 N N . GLU A 1 94 ? -9.825 6.316 4.256 1.00 94.88 94 GLU A N 1
ATOM 677 C CA . GLU A 1 94 ? -8.689 6.659 3.407 1.00 94.88 94 GLU A CA 1
ATOM 678 C C . GLU A 1 94 ? -7.584 5.615 3.592 1.00 94.88 94 GLU A C 1
ATOM 680 O O . GLU A 1 94 ? -7.246 5.246 4.716 1.00 94.88 94 GLU A O 1
ATOM 685 N N . ILE A 1 95 ? -7.025 5.113 2.488 1.00 94.44 95 ILE A N 1
ATOM 686 C CA . ILE A 1 95 ? -5.973 4.091 2.505 1.00 94.44 95 ILE A CA 1
ATOM 687 C C . ILE A 1 95 ? -4.754 4.614 1.753 1.00 94.44 95 ILE A C 1
ATOM 689 O O . ILE A 1 95 ? -4.847 4.990 0.583 1.00 94.44 95 ILE A O 1
ATOM 693 N N . HIS A 1 96 ? -3.597 4.596 2.412 1.00 91.25 96 HIS A N 1
ATOM 694 C CA . HIS A 1 96 ? -2.335 5.075 1.854 1.00 91.25 96 HIS A CA 1
ATOM 695 C C . HIS A 1 96 ? -1.221 4.046 2.039 1.00 91.25 96 HIS A C 1
ATOM 697 O O 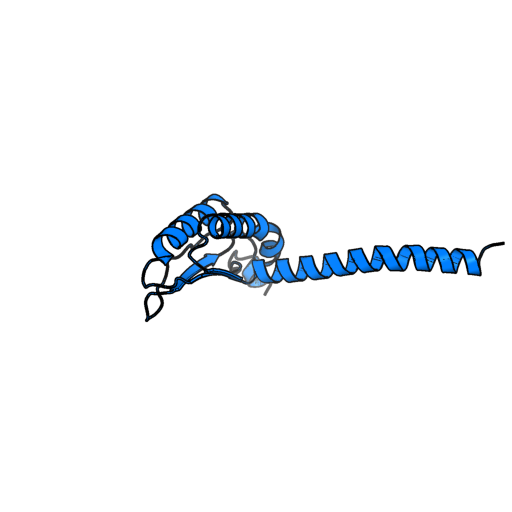. HIS A 1 96 ? -0.948 3.634 3.164 1.00 91.25 96 HIS A O 1
ATOM 703 N N . GLN A 1 97 ? -0.549 3.666 0.948 1.00 90.62 97 GLN A N 1
ATOM 704 C CA . GLN A 1 97 ? 0.591 2.746 0.966 1.00 90.62 97 GLN A CA 1
ATOM 705 C C . GLN A 1 97 ? 1.915 3.484 0.763 1.00 90.62 97 GLN A C 1
ATOM 707 O O . GLN A 1 97 ? 2.030 4.350 -0.104 1.00 90.62 97 GLN A O 1
ATOM 712 N N . PHE A 1 98 ? 2.925 3.081 1.530 1.00 90.56 98 PHE A N 1
ATOM 713 C CA . PHE A 1 98 ? 4.295 3.565 1.440 1.00 90.56 98 PHE A CA 1
ATOM 714 C C . PHE A 1 98 ? 5.278 2.409 1.643 1.00 90.56 98 PHE A C 1
ATOM 716 O O . PHE A 1 98 ? 4.984 1.445 2.344 1.00 90.56 98 PHE A O 1
ATOM 723 N N . GLY A 1 99 ? 6.481 2.526 1.093 1.00 89.62 99 GLY A N 1
ATOM 724 C CA . GLY A 1 99 ? 7.515 1.511 1.260 1.00 89.62 99 GLY A CA 1
ATOM 725 C C . GLY A 1 99 ? 8.575 1.569 0.175 1.00 89.62 99 GLY A C 1
ATOM 726 O O . GLY A 1 99 ? 8.480 2.348 -0.775 1.00 89.62 99 GLY A O 1
ATOM 727 N N . GLU A 1 100 ? 9.622 0.766 0.340 1.00 79.62 100 GLU A N 1
ATOM 728 C CA . GLU A 1 100 ? 10.752 0.743 -0.594 1.00 79.62 100 GLU A CA 1
ATOM 729 C C . GLU A 1 100 ? 10.343 0.198 -1.968 1.00 79.62 100 GLU A C 1
ATOM 731 O O . GLU A 1 100 ? 10.776 0.720 -2.998 1.00 79.62 100 GLU A O 1
ATOM 736 N N . ALA A 1 101 ? 9.487 -0.827 -1.999 1.00 83.38 101 ALA A N 1
ATOM 737 C CA . ALA A 1 101 ? 9.064 -1.454 -3.240 1.00 83.38 101 ALA A CA 1
ATOM 738 C C . ALA A 1 101 ? 8.057 -0.567 -3.978 1.00 83.38 101 ALA A C 1
ATOM 740 O O . ALA A 1 101 ? 8.223 -0.309 -5.172 1.00 83.38 101 ALA A O 1
ATOM 741 N N . SER A 1 102 ? 7.054 -0.048 -3.265 1.00 81.19 102 SER A N 1
ATOM 742 C CA . SER A 1 102 ? 6.048 0.856 -3.830 1.00 81.19 102 SER A CA 1
ATOM 743 C C . SER A 1 102 ? 6.655 2.176 -4.327 1.00 81.19 102 SER A C 1
ATOM 745 O O . SER A 1 102 ? 6.344 2.603 -5.440 1.00 81.19 102 SER A O 1
ATOM 747 N N . ALA A 1 103 ? 7.587 2.782 -3.581 1.00 85.25 103 ALA A N 1
ATOM 748 C CA . ALA A 1 103 ? 8.292 3.987 -4.026 1.00 85.25 103 ALA A CA 1
ATOM 749 C C . ALA A 1 103 ? 9.198 3.724 -5.239 1.00 85.25 103 ALA A C 1
ATOM 751 O O . ALA A 1 103 ? 9.189 4.502 -6.195 1.00 85.25 103 ALA A O 1
ATOM 752 N N . GLY A 1 104 ? 9.959 2.621 -5.223 1.00 78.56 104 GLY A N 1
ATOM 753 C CA . GLY A 1 104 ? 10.819 2.237 -6.343 1.00 78.56 104 GLY A CA 1
ATOM 754 C C . GLY A 1 104 ? 10.021 2.011 -7.625 1.00 78.56 104 GLY A C 1
ATOM 755 O O . GLY A 1 104 ? 10.417 2.475 -8.694 1.00 78.56 104 GLY A O 1
ATOM 756 N N . LYS A 1 105 ? 8.854 1.374 -7.506 1.00 83.69 105 LYS A N 1
ATOM 757 C CA . LYS A 1 105 ? 7.948 1.167 -8.629 1.00 83.69 105 LYS A CA 1
ATOM 758 C C . LYS A 1 105 ? 7.381 2.478 -9.161 1.00 83.69 105 LYS A C 1
ATOM 760 O O . LYS A 1 105 ? 7.439 2.710 -10.362 1.00 83.69 105 LYS A O 1
ATOM 765 N N . TRP A 1 106 ? 6.872 3.339 -8.284 1.00 86.00 106 TRP A N 1
ATOM 766 C CA . TRP A 1 106 ? 6.310 4.625 -8.695 1.00 86.00 106 TRP A CA 1
ATOM 767 C C . TRP A 1 106 ? 7.337 5.488 -9.440 1.00 86.00 106 TRP A C 1
ATOM 769 O O . TRP A 1 106 ? 7.027 6.071 -10.476 1.00 86.00 106 TRP A O 1
ATOM 779 N N . LEU A 1 107 ? 8.588 5.510 -8.966 1.00 83.75 107 LEU A N 1
ATOM 780 C CA . LEU A 1 107 ? 9.682 6.187 -9.660 1.00 83.75 107 LEU A CA 1
ATOM 781 C C . LEU A 1 107 ? 9.981 5.553 -11.029 1.00 83.75 107 LEU A C 1
ATOM 783 O O . LEU A 1 107 ? 10.185 6.275 -12.004 1.00 83.75 107 LEU A O 1
ATOM 787 N N . GLY A 1 108 ? 10.006 4.220 -11.108 1.00 79.19 108 GLY A N 1
ATOM 788 C CA . GLY A 1 108 ? 10.206 3.494 -12.364 1.00 79.19 108 GLY A CA 1
ATOM 789 C C . GLY A 1 108 ? 9.117 3.792 -13.397 1.00 79.19 108 GLY A C 1
ATOM 790 O O . GLY A 1 108 ? 9.436 4.093 -14.546 1.0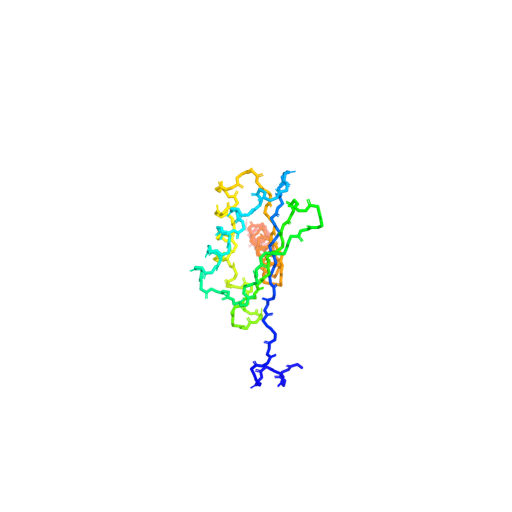0 79.19 108 GLY A O 1
ATOM 791 N N . ASP A 1 109 ? 7.852 3.780 -12.974 1.00 83.50 109 ASP A N 1
ATOM 792 C CA . ASP A 1 109 ? 6.700 4.073 -13.829 1.00 83.50 109 ASP A CA 1
ATOM 793 C C . ASP A 1 109 ? 6.753 5.519 -14.358 1.00 83.50 109 ASP A C 1
ATOM 795 O O . ASP A 1 109 ? 6.553 5.741 -15.552 1.00 83.50 109 ASP A O 1
ATOM 799 N N . LEU A 1 110 ? 7.104 6.497 -13.509 1.00 85.88 110 LEU A N 1
ATOM 800 C CA . LEU A 1 110 ? 7.288 7.893 -13.928 1.00 85.88 110 LEU A CA 1
ATOM 801 C C . LEU A 1 110 ? 8.373 8.049 -14.997 1.00 85.88 110 LEU A C 1
ATOM 803 O O . LEU A 1 110 ? 8.154 8.707 -16.014 1.00 85.88 110 LEU A O 1
ATOM 807 N N . LEU A 1 111 ? 9.539 7.436 -14.780 1.00 83.44 111 LEU A N 1
ATOM 808 C CA . LEU A 1 111 ? 10.642 7.496 -15.739 1.00 83.44 111 LEU A CA 1
ATOM 809 C C . LEU A 1 111 ? 10.252 6.836 -17.067 1.00 83.44 111 LEU A C 1
ATOM 811 O O . LEU A 1 111 ? 10.517 7.394 -18.130 1.00 83.44 111 LEU A O 1
ATOM 815 N N . ALA A 1 112 ? 9.608 5.667 -17.017 1.00 79.06 112 ALA A N 1
ATOM 816 C CA . ALA A 1 112 ? 9.148 4.958 -18.207 1.00 79.06 112 ALA A CA 1
ATOM 817 C C . ALA A 1 112 ? 8.124 5.778 -19.013 1.00 79.06 112 ALA A C 1
ATOM 819 O O . ALA A 1 112 ? 8.203 5.827 -20.244 1.00 79.06 112 ALA A O 1
ATOM 820 N N . ASP A 1 113 ? 7.198 6.459 -18.335 1.00 82.44 113 ASP A N 1
ATOM 821 C CA . ASP A 1 113 ? 6.217 7.331 -18.980 1.00 82.44 113 ASP A CA 1
ATOM 822 C C . ASP A 1 113 ? 6.861 8.545 -19.664 1.00 82.44 113 ASP A C 1
ATOM 824 O O . ASP A 1 113 ? 6.490 8.876 -20.799 1.00 82.44 113 ASP A O 1
ATOM 828 N N . ASP A 1 114 ? 7.863 9.162 -19.034 1.00 79.25 114 ASP A N 1
ATOM 829 C CA . ASP A 1 114 ? 8.628 10.265 -19.622 1.00 79.25 114 ASP A CA 1
ATOM 830 C C . ASP A 1 114 ? 9.446 9.814 -20.838 1.00 79.25 114 ASP A C 1
ATOM 832 O O . ASP A 1 114 ? 9.420 10.484 -21.875 1.00 79.25 114 ASP A O 1
ATOM 836 N N . PHE A 1 115 ? 10.113 8.656 -20.768 1.00 78.50 115 PHE A N 1
ATOM 837 C CA . PHE A 1 115 ? 10.825 8.082 -21.915 1.00 78.50 115 PHE A CA 1
ATOM 838 C C . PHE A 1 115 ? 9.882 7.808 -23.082 1.00 78.50 115 PHE A C 1
ATOM 840 O O . PHE A 1 115 ? 10.161 8.222 -24.207 1.00 78.50 115 PHE A O 1
ATOM 847 N N . ARG A 1 116 ? 8.724 7.193 -22.817 1.00 75.06 116 ARG A N 1
ATOM 848 C CA . ARG A 1 116 ? 7.709 6.934 -23.843 1.00 75.06 116 ARG A CA 1
ATOM 849 C C . ARG A 1 116 ? 7.271 8.234 -24.516 1.00 75.06 116 ARG A C 1
ATOM 851 O O . ARG A 1 116 ? 7.208 8.313 -25.742 1.00 75.06 116 ARG A O 1
ATOM 858 N N . ARG A 1 117 ? 7.009 9.287 -23.738 1.00 79.12 117 ARG A N 1
ATOM 859 C CA . ARG A 1 117 ? 6.626 10.603 -24.273 1.00 79.12 117 ARG A CA 1
ATOM 860 C C . ARG A 1 117 ? 7.757 11.269 -25.067 1.00 79.12 117 ARG A C 1
ATOM 862 O O . ARG A 1 117 ? 7.494 11.884 -26.106 1.00 79.12 117 ARG A O 1
ATOM 869 N N . ALA A 1 118 ? 8.996 11.147 -24.601 1.00 80.62 118 ALA A N 1
ATOM 870 C CA . ALA A 1 118 ? 10.172 11.675 -25.279 1.00 80.62 118 ALA A CA 1
ATOM 871 C C . ALA A 1 118 ? 10.414 10.961 -26.614 1.00 80.62 118 ALA A C 1
ATOM 873 O O . ALA A 1 118 ? 10.628 11.628 -27.617 1.00 80.62 118 ALA A O 1
ATOM 874 N N . GLU A 1 119 ? 10.292 9.636 -26.679 1.00 76.62 119 GLU A N 1
ATOM 875 C CA . GLU A 1 119 ? 10.439 8.880 -27.928 1.00 76.62 119 GLU A CA 1
ATOM 876 C C . GLU A 1 119 ? 9.367 9.259 -28.960 1.00 76.62 119 GLU A C 1
ATOM 878 O O . GLU A 1 119 ? 9.696 9.540 -30.115 1.00 76.62 119 GLU A O 1
ATOM 883 N N . PHE A 1 120 ? 8.099 9.375 -28.546 1.00 82.25 120 PHE A N 1
ATOM 884 C CA . PHE A 1 120 ? 7.004 9.776 -29.441 1.00 82.25 120 PHE A CA 1
ATOM 885 C C . PHE A 1 120 ? 7.163 11.181 -30.037 1.00 82.25 120 PHE A C 1
ATOM 887 O O . PHE A 1 120 ? 6.566 11.472 -31.071 1.00 82.25 120 PHE A O 1
ATOM 894 N N . THR A 1 121 ? 7.949 12.057 -29.411 1.00 81.94 121 THR A N 1
ATOM 895 C CA . THR A 1 121 ? 8.188 13.427 -29.891 1.00 81.94 121 THR A CA 1
ATOM 896 C C . THR A 1 121 ? 9.540 13.567 -30.593 1.00 81.94 121 THR A C 1
ATOM 898 O O . THR A 1 121 ? 9.618 14.174 -31.663 1.00 81.94 121 THR A O 1
ATOM 901 N N . ALA A 1 122 ? 10.593 12.960 -30.044 1.00 86.50 122 ALA A N 1
ATOM 902 C CA . ALA A 1 122 ? 11.950 13.007 -30.572 1.00 86.50 122 ALA A CA 1
ATOM 903 C C . ALA A 1 122 ? 12.088 12.242 -31.891 1.00 86.50 122 ALA A C 1
ATOM 905 O O . ALA A 1 122 ? 12.754 12.740 -32.796 1.00 86.50 122 ALA A O 1
ATOM 906 N N . VAL A 1 123 ? 11.446 11.076 -32.041 1.00 88.62 123 VAL A N 1
ATOM 907 C CA . VAL A 1 123 ? 11.562 10.272 -33.269 1.00 88.62 123 VAL A CA 1
ATOM 908 C C . VAL A 1 123 ? 10.952 10.995 -34.481 1.00 88.62 123 VAL A C 1
ATOM 910 O O . VAL A 1 123 ? 11.671 11.160 -35.468 1.00 88.62 123 VAL A O 1
ATOM 913 N N . PRO A 1 124 ? 9.704 11.510 -34.454 1.00 87.06 124 PRO A N 1
ATOM 914 C CA . PRO A 1 124 ? 9.154 12.261 -35.586 1.00 87.06 124 PRO A CA 1
ATOM 915 C C . PRO A 1 124 ? 9.929 13.541 -35.898 1.00 87.06 124 PRO A C 1
ATOM 917 O O . PRO A 1 124 ? 10.124 13.865 -37.067 1.00 87.06 124 PRO A O 1
ATOM 920 N N . LEU A 1 125 ? 10.400 14.255 -34.870 1.00 91.62 125 LEU A N 1
ATOM 921 C CA . LEU A 1 125 ? 11.204 15.460 -35.059 1.00 91.62 125 LEU A CA 1
ATOM 922 C C . LEU A 1 125 ? 12.550 15.135 -35.715 1.00 91.62 125 LEU A C 1
ATOM 924 O O . LEU A 1 125 ? 12.936 15.799 -36.675 1.00 91.62 125 LEU A O 1
ATOM 928 N N . ALA A 1 126 ? 13.241 14.095 -35.241 1.00 91.69 126 ALA A N 1
ATOM 929 C CA . ALA A 1 126 ? 14.488 13.625 -35.830 1.00 91.69 126 ALA A CA 1
ATOM 930 C C . ALA A 1 126 ? 14.279 13.187 -37.284 1.00 91.69 126 ALA A C 1
ATOM 932 O O . ALA A 1 126 ? 15.045 13.593 -38.152 1.00 91.69 126 ALA A O 1
ATOM 933 N N . LEU A 1 127 ? 13.210 12.440 -37.576 1.00 91.75 127 LEU A N 1
ATOM 934 C CA . LEU A 1 127 ? 12.839 12.075 -38.945 1.00 91.75 127 LEU A CA 1
ATOM 935 C C . LEU A 1 127 ? 12.535 13.305 -39.812 1.00 91.75 127 LEU A C 1
ATOM 937 O O . LEU A 1 127 ? 12.958 13.345 -40.962 1.00 91.75 127 LEU A O 1
ATOM 941 N N . GLY A 1 128 ? 11.862 14.324 -39.272 1.00 92.31 128 GLY A N 1
ATOM 942 C CA . GLY A 1 128 ? 11.605 15.587 -39.968 1.00 92.31 128 GLY A CA 1
ATOM 943 C C . GLY A 1 128 ? 12.885 16.361 -40.289 1.00 92.31 128 GLY A C 1
ATOM 944 O O . GLY A 1 128 ? 13.047 16.843 -41.406 1.00 92.31 128 GLY A O 1
ATOM 945 N N . ILE A 1 129 ? 13.832 16.430 -39.348 1.00 94.25 129 ILE A N 1
ATOM 946 C CA . ILE A 1 129 ? 15.146 17.053 -39.571 1.00 94.25 129 ILE A CA 1
ATOM 947 C C . ILE A 1 129 ? 15.951 16.252 -40.594 1.00 94.25 129 ILE A C 1
ATOM 949 O O . ILE A 1 129 ? 16.536 16.847 -41.491 1.00 94.25 129 ILE A O 1
ATOM 953 N N . LEU A 1 130 ? 15.968 14.920 -40.492 1.00 94.12 130 LEU A N 1
ATOM 954 C CA . LEU A 1 130 ? 16.633 14.054 -41.466 1.00 94.12 130 LEU A CA 1
ATOM 955 C C . LEU A 1 130 ? 16.026 14.227 -42.864 1.00 94.12 130 LEU A C 1
ATOM 957 O O . LEU A 1 130 ? 16.768 14.298 -43.835 1.00 94.12 130 LEU A O 1
ATOM 961 N N . LEU A 1 131 ? 14.703 14.370 -42.968 1.00 93.06 131 LEU A N 1
ATOM 962 C CA . LEU A 1 131 ? 14.024 14.656 -44.229 1.00 93.06 131 LEU A CA 1
ATOM 963 C C . LEU A 1 131 ? 14.444 16.017 -44.810 1.00 93.06 131 LEU A C 1
ATOM 965 O O . LEU A 1 131 ? 14.741 16.089 -45.994 1.00 93.06 131 LEU A O 1
ATOM 969 N N . VAL A 1 132 ? 14.522 17.073 -43.992 1.00 92.62 132 VAL A N 1
ATOM 970 C CA . VAL A 1 132 ? 14.956 18.418 -44.430 1.00 92.62 132 VAL A CA 1
ATOM 971 C C . VAL A 1 132 ? 16.448 18.465 -44.777 1.00 92.62 132 VAL A C 1
ATOM 973 O O . VAL A 1 132 ? 16.845 19.153 -45.712 1.00 92.62 132 VAL A O 1
ATOM 976 N N . ALA A 1 133 ? 17.289 17.766 -44.015 1.00 92.25 133 ALA A N 1
ATOM 977 C CA . ALA A 1 133 ? 18.739 17.783 -44.186 1.00 92.25 133 ALA A CA 1
ATOM 978 C C . ALA A 1 133 ? 19.218 16.875 -45.331 1.00 92.25 133 ALA A C 1
ATOM 980 O O . ALA A 1 133 ? 20.231 17.185 -45.958 1.00 92.25 133 ALA A O 1
ATOM 981 N N . PHE A 1 134 ? 18.520 15.762 -45.591 1.00 90.44 134 PHE A N 1
ATOM 982 C CA . PHE A 1 134 ? 18.921 14.745 -46.571 1.00 90.44 134 PHE A CA 1
ATOM 983 C C . PHE A 1 134 ? 17.955 14.568 -47.767 1.00 90.44 134 PHE A C 1
ATOM 985 O O . PHE A 1 134 ? 18.305 13.822 -48.680 1.00 90.44 134 PHE A O 1
ATOM 992 N N . GLY A 1 135 ? 16.782 15.216 -47.817 1.00 71.44 135 GLY A N 1
ATOM 993 C CA . GLY A 1 135 ? 15.850 15.177 -48.967 1.00 71.44 135 GLY A CA 1
ATOM 994 C C . GLY A 1 135 ? 15.804 16.525 -49.705 1.00 71.44 135 GLY A C 1
ATOM 995 O O . GLY A 1 135 ? 15.637 17.551 -49.058 1.00 71.44 135 GLY A O 1
ATOM 996 N N . ALA A 1 136 ? 16.167 16.605 -50.994 1.00 57.31 136 ALA A N 1
ATOM 997 C CA . ALA A 1 136 ? 15.351 16.290 -52.186 1.00 57.31 136 ALA A CA 1
ATOM 998 C C . ALA A 1 136 ? 14.282 17.352 -52.498 1.00 57.31 136 ALA A C 1
ATOM 1000 O O . ALA A 1 136 ? 13.390 17.565 -51.652 1.00 57.31 136 ALA A O 1
#

Secondary structure (DSSP, 8-state):
-HHHHTTT-PPPPEEEEEEEESSTTTHHHHHHHHHHHHHHTS-EE--PPPEE-TTSSEEEEEEEESS-GGGHHHH-HHHHHHHHHHHHH-TTEEEEEEEHHHHHHHHHHHHHHHHHHHHHHHHHHHHHHHHHHH--

Radius of gyration: 21.19 Å; chains: 1; bounding box: 44×34×72 Å